Protein AF-A0A1S8KQ64-F1 (afdb_monomer_lite)

Organism: NCBI:txid29394

Sequence (69 aa):
MKLEKIINGYMMIALFLLFIMGRLLDYALTMDFWGSVFSSSTFYHLVALSTYIACMINMKRRGIIDSYW

Structure (mmCIF, N/CA/C/O backbone):
data_AF-A0A1S8KQ64-F1
#
_entry.id   AF-A0A1S8KQ64-F1
#
loop_
_atom_site.group_PDB
_atom_site.id
_atom_site.type_symbol
_atom_site.label_atom_id
_atom_site.label_alt_id
_atom_site.label_comp_id
_atom_site.label_asym_id
_atom_site.label_entity_id
_atom_site.label_seq_id
_atom_site.pdbx_PDB_ins_code
_atom_site.Cartn_x
_atom_site.Cartn_y
_atom_site.Cartn_z
_atom_site.occupancy
_atom_site.B_iso_or_equiv
_atom_site.auth_seq_id
_atom_site.auth_comp_id
_atom_site.auth_asym_id
_atom_site.auth_atom_id
_atom_site.pdbx_PDB_model_num
ATOM 1 N N . MET A 1 1 ? -21.192 -11.447 12.859 1.00 47.53 1 MET A N 1
ATOM 2 C CA . MET A 1 1 ? -20.467 -10.271 13.397 1.00 47.53 1 MET A CA 1
ATOM 3 C C . MET A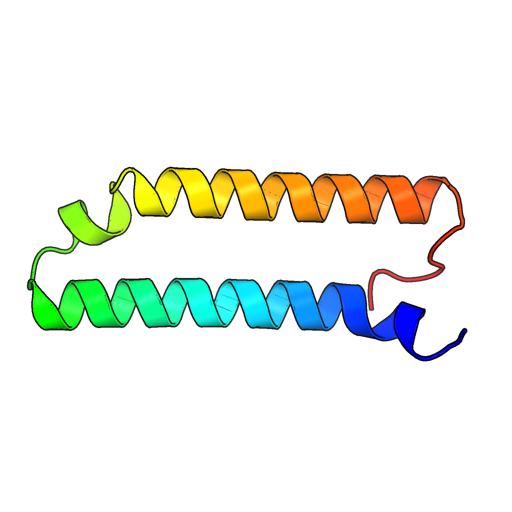 1 1 ? -19.021 -10.514 13.847 1.00 47.53 1 MET A C 1
ATOM 5 O O . MET A 1 1 ? -18.289 -9.541 13.858 1.00 47.53 1 MET A O 1
ATOM 9 N N . LYS A 1 2 ? -18.556 -11.719 14.236 1.00 49.38 2 LYS A N 1
ATOM 10 C CA . LYS A 1 2 ? -17.124 -11.924 14.586 1.00 49.38 2 LYS A CA 1
ATOM 11 C C . LYS A 1 2 ? -16.185 -12.057 13.370 1.00 49.38 2 LYS A C 1
ATOM 13 O O . LYS A 1 2 ? -15.033 -11.674 13.472 1.00 49.38 2 LYS A O 1
ATOM 18 N N . LEU A 1 3 ? -16.680 -12.556 12.231 1.00 50.62 3 LEU A N 1
ATOM 19 C CA . LEU A 1 3 ? -15.873 -12.785 11.020 1.00 50.62 3 LEU A CA 1
ATOM 20 C C . LEU A 1 3 ? -15.467 -11.487 10.302 1.00 50.62 3 LEU A C 1
ATOM 22 O O . LEU A 1 3 ? -14.291 -11.299 10.024 1.00 50.62 3 LEU A O 1
ATOM 26 N N . GLU A 1 4 ? -16.400 -10.553 10.087 1.00 50.56 4 GLU A N 1
ATOM 27 C CA . GLU A 1 4 ? -16.101 -9.239 9.476 1.00 50.56 4 GLU A CA 1
ATOM 28 C C . GLU A 1 4 ? -15.066 -8.430 10.276 1.00 50.56 4 GLU A C 1
ATOM 30 O O . GLU A 1 4 ? -14.350 -7.607 9.715 1.00 50.56 4 GLU A O 1
ATOM 35 N N . LYS A 1 5 ? -14.956 -8.693 11.586 1.00 51.16 5 LYS A N 1
ATOM 36 C CA . LYS A 1 5 ? -14.023 -8.015 12.498 1.00 51.16 5 LYS A CA 1
ATOM 37 C C . LYS A 1 5 ? -12.564 -8.430 12.296 1.00 51.16 5 LYS A C 1
ATOM 39 O O . LYS A 1 5 ? -11.693 -7.610 12.549 1.00 51.16 5 LYS A O 1
ATOM 44 N N . ILE A 1 6 ? -12.322 -9.659 11.834 1.00 53.19 6 ILE A N 1
ATOM 45 C CA . ILE A 1 6 ? -10.980 -10.221 11.620 1.00 53.19 6 ILE A CA 1
ATOM 46 C C . ILE A 1 6 ? -10.491 -9.901 10.200 1.00 53.19 6 ILE A C 1
ATOM 48 O O . ILE A 1 6 ? -9.340 -9.554 9.967 1.00 53.19 6 ILE A O 1
ATOM 52 N N . ILE A 1 7 ? -11.395 -9.939 9.220 1.00 61.12 7 ILE A N 1
ATOM 53 C CA . ILE A 1 7 ? -11.038 -9.896 7.797 1.00 61.12 7 ILE A CA 1
ATOM 54 C C . ILE A 1 7 ? -10.325 -8.589 7.387 1.00 61.12 7 ILE A C 1
ATOM 56 O O . ILE A 1 7 ? -9.475 -8.626 6.503 1.00 61.12 7 ILE A O 1
ATOM 60 N N . ASN A 1 8 ? -10.590 -7.447 8.029 1.00 70.94 8 ASN A N 1
ATOM 61 C CA . ASN A 1 8 ? -10.133 -6.141 7.528 1.00 70.94 8 ASN A CA 1
ATOM 62 C C . ASN A 1 8 ? -8.604 -5.943 7.519 1.00 70.94 8 ASN A C 1
ATOM 64 O O . ASN A 1 8 ? -8.081 -5.390 6.546 1.00 70.94 8 ASN A O 1
ATOM 68 N N . GLY A 1 9 ? -7.880 -6.411 8.544 1.00 71.06 9 GLY A N 1
ATOM 69 C CA . GLY A 1 9 ? -6.413 -6.321 8.597 1.00 71.06 9 GLY A CA 1
ATOM 70 C C . GLY A 1 9 ? -5.717 -7.330 7.696 1.00 71.06 9 GLY A C 1
ATOM 71 O O . GLY A 1 9 ? -4.802 -6.975 6.953 1.00 71.06 9 GLY A O 1
ATOM 72 N N . TYR A 1 10 ? -6.197 -8.575 7.692 1.00 82.00 10 TYR A N 1
ATOM 73 C CA . TYR A 1 10 ? -5.694 -9.605 6.779 1.00 82.00 10 TYR A CA 1
ATOM 74 C C . TYR A 1 10 ? -5.936 -9.228 5.314 1.00 82.00 10 TYR A C 1
ATOM 76 O O . TYR A 1 10 ? -5.073 -9.460 4.471 1.00 82.00 10 TYR A O 1
ATOM 84 N N . MET A 1 11 ? -7.059 -8.572 5.015 1.00 84.06 11 MET A N 1
ATOM 85 C CA . MET A 1 11 ? -7.357 -8.060 3.680 1.00 84.06 11 MET A CA 1
ATOM 86 C C . MET A 1 11 ? -6.418 -6.921 3.279 1.00 84.06 11 MET A C 1
ATOM 88 O O . MET A 1 11 ? -5.963 -6.894 2.140 1.00 84.06 11 MET A O 1
ATOM 92 N N . MET A 1 12 ? -6.037 -6.037 4.211 1.00 83.88 12 MET A N 1
ATOM 93 C CA . MET A 1 12 ? -5.003 -5.027 3.950 1.00 83.88 12 MET A CA 1
ATOM 94 C C . MET A 1 12 ? -3.670 -5.676 3.559 1.00 83.88 12 MET A C 1
ATOM 96 O O . MET A 1 12 ? -3.046 -5.268 2.581 1.00 83.88 12 MET A O 1
ATOM 100 N N . ILE A 1 13 ? -3.247 -6.700 4.305 1.00 87.25 13 ILE A N 1
ATOM 101 C CA . ILE A 1 13 ? -2.003 -7.431 4.031 1.00 87.25 13 ILE A CA 1
ATOM 102 C C . ILE A 1 13 ? -2.085 -8.140 2.677 1.00 87.25 13 ILE A C 1
ATOM 104 O O . ILE A 1 13 ? -1.144 -8.058 1.891 1.00 87.25 13 ILE A O 1
ATOM 108 N N . ALA A 1 14 ? -3.211 -8.787 2.372 1.00 89.50 14 ALA A N 1
ATOM 109 C CA . ALA A 1 14 ? -3.422 -9.451 1.090 1.00 89.50 14 ALA A CA 1
ATOM 110 C C . ALA A 1 14 ? -3.358 -8.462 -0.086 1.00 89.50 14 ALA A C 1
ATOM 112 O O . ALA A 1 14 ? -2.669 -8.726 -1.069 1.00 89.50 14 ALA A O 1
ATOM 113 N N . LEU A 1 15 ? -4.005 -7.297 0.033 1.00 89.50 15 LEU A N 1
ATOM 114 C CA . LEU A 1 15 ? -3.953 -6.238 -0.980 1.00 89.50 15 LEU A CA 1
ATOM 115 C C . LEU A 1 15 ? -2.533 -5.689 -1.163 1.00 89.50 15 LEU A C 1
ATOM 117 O O . LEU A 1 15 ? -2.104 -5.451 -2.290 1.00 89.50 15 LEU A O 1
ATOM 121 N N . PHE A 1 16 ? -1.784 -5.530 -0.072 1.00 89.50 16 PHE A N 1
ATOM 122 C CA . PHE A 1 16 ? -0.394 -5.087 -0.128 1.00 89.50 16 PHE A CA 1
ATOM 123 C C . PHE A 1 16 ? 0.519 -6.114 -0.813 1.00 89.50 16 PHE A C 1
ATOM 125 O O . PHE A 1 16 ? 1.337 -5.747 -1.657 1.00 89.50 16 PHE A O 1
ATOM 132 N N . LEU A 1 17 ? 0.347 -7.403 -0.507 1.00 93.12 17 LEU A N 1
ATOM 133 C CA . LEU A 1 17 ? 1.084 -8.483 -1.165 1.00 93.12 17 LEU A CA 1
ATOM 134 C C . LEU A 1 17 ? 0.763 -8.551 -2.659 1.00 93.12 17 LEU A C 1
ATOM 136 O O . LEU A 1 17 ? 1.686 -8.611 -3.469 1.00 93.12 17 LEU A O 1
ATOM 140 N N . LEU A 1 18 ? -0.517 -8.474 -3.033 1.00 91.94 18 LEU A N 1
ATOM 141 C CA . LEU A 1 18 ? -0.935 -8.435 -4.437 1.00 91.94 18 LEU A CA 1
ATOM 142 C C . LEU A 1 18 ? -0.316 -7.248 -5.178 1.00 91.94 18 LEU A C 1
ATOM 144 O O . LEU A 1 18 ? 0.167 -7.410 -6.298 1.00 91.94 18 LEU A O 1
ATOM 148 N N . PHE A 1 19 ? -0.273 -6.076 -4.543 1.00 91.88 19 PHE A N 1
ATOM 149 C CA . PHE A 1 19 ? 0.379 -4.901 -5.109 1.00 91.88 19 PHE A CA 1
ATOM 150 C C . PHE A 1 19 ? 1.878 -5.136 -5.354 1.00 91.88 19 PHE A C 1
ATOM 152 O O . PHE A 1 19 ? 2.355 -4.901 -6.465 1.00 91.88 19 PHE A O 1
ATOM 159 N N . ILE A 1 20 ? 2.616 -5.653 -4.363 1.00 91.69 20 ILE A N 1
ATOM 160 C CA . ILE A 1 20 ? 4.048 -5.963 -4.518 1.00 91.69 20 ILE A CA 1
ATOM 161 C C . ILE A 1 20 ? 4.265 -6.984 -5.637 1.00 91.69 20 ILE A C 1
ATOM 163 O O . ILE A 1 20 ? 5.119 -6.775 -6.497 1.00 91.69 20 ILE A O 1
ATOM 167 N N . MET A 1 21 ? 3.487 -8.068 -5.654 1.00 94.38 21 MET A N 1
ATOM 168 C CA . MET A 1 21 ? 3.601 -9.107 -6.679 1.00 94.38 21 MET A CA 1
ATOM 169 C C . MET A 1 21 ? 3.318 -8.551 -8.077 1.00 94.38 21 MET A C 1
ATOM 171 O O . MET A 1 21 ? 4.057 -8.860 -9.008 1.00 94.38 21 MET A O 1
ATOM 175 N N . GLY A 1 22 ? 2.313 -7.682 -8.221 1.00 91.06 22 GLY A N 1
ATOM 176 C CA . GLY A 1 22 ? 2.019 -6.999 -9.480 1.00 91.06 22 GLY A CA 1
ATOM 177 C C . GLY A 1 22 ? 3.172 -6.112 -9.956 1.00 91.06 22 GLY A C 1
ATOM 178 O O . GLY A 1 22 ? 3.549 -6.171 -11.121 1.00 91.06 22 GLY A O 1
ATOM 179 N N . ARG A 1 23 ? 3.803 -5.343 -9.059 1.00 90.12 23 ARG A N 1
ATOM 180 C CA . ARG A 1 23 ? 4.977 -4.512 -9.399 1.00 90.12 23 ARG A CA 1
ATOM 181 C C . ARG A 1 23 ? 6.209 -5.331 -9.764 1.00 90.12 23 ARG A C 1
ATOM 183 O O . ARG A 1 23 ? 6.938 -4.953 -10.680 1.00 90.12 23 ARG A O 1
ATOM 190 N N . LEU A 1 24 ? 6.436 -6.442 -9.064 1.00 91.94 24 LEU A N 1
ATOM 191 C CA . LEU A 1 24 ? 7.510 -7.380 -9.389 1.00 91.94 24 LEU A CA 1
ATOM 192 C C . LEU A 1 24 ? 7.282 -8.027 -10.756 1.00 91.94 24 LEU A C 1
ATOM 194 O O . LEU A 1 24 ? 8.236 -8.176 -11.515 1.00 91.94 24 LEU A O 1
ATOM 198 N N . LEU A 1 25 ? 6.033 -8.360 -11.089 1.00 93.25 25 LEU A N 1
ATOM 199 C CA . LEU A 1 25 ? 5.673 -8.872 -12.407 1.00 93.25 25 LEU A CA 1
ATOM 200 C C . LEU A 1 25 ? 5.878 -7.813 -13.499 1.00 93.25 25 LEU A C 1
ATOM 202 O O . LEU A 1 25 ? 6.518 -8.109 -14.504 1.00 93.25 25 LEU A O 1
ATOM 206 N N . ASP A 1 26 ? 5.415 -6.577 -13.285 1.00 90.62 26 ASP A N 1
ATOM 207 C CA . ASP A 1 26 ? 5.636 -5.462 -14.219 1.00 90.62 26 ASP A CA 1
ATOM 208 C C . ASP A 1 26 ? 7.132 -5.224 -14.455 1.00 90.62 26 ASP A C 1
ATOM 210 O O . ASP A 1 26 ? 7.569 -5.046 -15.594 1.00 90.62 26 ASP A O 1
ATOM 214 N N . TYR A 1 27 ? 7.939 -5.281 -13.393 1.00 92.44 27 TYR A N 1
ATOM 215 C CA . TYR A 1 27 ? 9.391 -5.194 -13.509 1.00 92.44 27 TYR A CA 1
ATOM 216 C C . TYR A 1 27 ? 9.971 -6.372 -14.300 1.00 92.44 27 TYR A C 1
ATOM 218 O O . TYR A 1 27 ? 10.766 -6.153 -15.205 1.00 92.44 27 TYR A O 1
ATOM 226 N N . ALA A 1 28 ? 9.554 -7.608 -14.019 1.00 93.88 28 ALA A N 1
ATOM 227 C CA . ALA A 1 28 ? 10.038 -8.786 -14.739 1.00 93.88 28 ALA A CA 1
ATOM 228 C C . ALA A 1 28 ? 9.704 -8.749 -16.243 1.00 93.88 28 ALA A C 1
ATOM 230 O O . ALA A 1 28 ? 10.472 -9.265 -17.052 1.00 93.88 28 ALA A O 1
ATOM 231 N N . LEU A 1 29 ? 8.578 -8.134 -16.621 1.00 93.44 29 LEU A N 1
ATOM 232 C CA . LEU A 1 29 ? 8.142 -8.015 -18.016 1.00 93.44 29 LEU A CA 1
ATOM 233 C C . LEU A 1 29 ? 8.809 -6.859 -18.771 1.00 93.44 29 LEU A C 1
ATOM 235 O O . LEU A 1 29 ? 9.028 -6.965 -19.975 1.00 93.44 29 LEU A O 1
ATOM 239 N N . THR A 1 30 ? 9.108 -5.753 -18.090 1.00 92.31 30 THR A N 1
ATOM 240 C CA . THR A 1 30 ? 9.629 -4.526 -18.725 1.00 92.31 30 THR A CA 1
ATOM 241 C C . THR A 1 30 ? 11.126 -4.318 -18.517 1.00 92.31 30 THR A C 1
ATOM 243 O O . THR A 1 30 ? 11.741 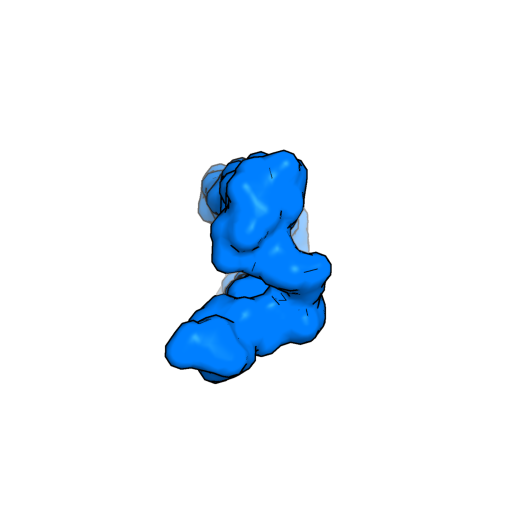-3.550 -19.252 1.00 92.31 30 THR A O 1
ATOM 246 N N . MET A 1 31 ? 11.713 -4.985 -17.519 1.00 93.38 31 MET A N 1
ATOM 247 C CA . MET A 1 31 ? 13.063 -4.756 -16.987 1.00 93.38 31 MET A CA 1
ATOM 248 C C . MET A 1 31 ? 13.329 -3.310 -16.532 1.00 93.38 31 MET A C 1
ATOM 250 O O . MET A 1 31 ? 14.472 -2.950 -16.243 1.00 93.38 31 MET A O 1
ATOM 254 N N . ASP A 1 32 ? 12.285 -2.485 -16.406 1.00 91.06 32 ASP A N 1
ATOM 255 C CA . ASP A 1 32 ? 12.381 -1.099 -15.961 1.00 91.06 32 ASP A CA 1
ATOM 256 C C . ASP A 1 32 ? 11.933 -0.969 -14.503 1.00 91.06 32 ASP A C 1
ATOM 258 O O . ASP A 1 32 ? 10.746 -0.916 -14.165 1.00 91.06 32 ASP A O 1
ATOM 262 N N . PHE A 1 33 ? 12.924 -0.926 -13.613 1.00 88.19 33 PHE A N 1
ATOM 263 C CA . PHE A 1 33 ? 12.686 -0.799 -12.181 1.00 88.19 33 PHE A CA 1
ATOM 264 C C . PHE A 1 33 ? 12.042 0.546 -11.832 1.00 88.19 33 PHE A C 1
ATOM 266 O O . PHE A 1 33 ? 11.067 0.599 -11.080 1.00 88.19 33 PHE A O 1
ATOM 273 N N . TRP A 1 34 ? 12.565 1.639 -12.388 1.00 89.50 34 TRP A N 1
ATOM 274 C CA . TRP A 1 34 ? 12.118 2.981 -12.032 1.00 89.50 34 TRP A CA 1
ATOM 275 C C . TRP A 1 34 ? 10.746 3.288 -12.616 1.00 89.50 34 TRP A C 1
ATOM 277 O O . TRP A 1 34 ? 9.929 3.891 -11.920 1.00 89.50 34 TRP A O 1
ATOM 287 N N . GLY A 1 35 ? 10.456 2.814 -13.829 1.00 87.12 35 GLY A N 1
ATOM 288 C CA . GLY A 1 35 ? 9.119 2.890 -14.413 1.00 87.12 35 GLY A CA 1
ATOM 289 C C . GLY A 1 35 ? 8.079 2.116 -13.603 1.00 87.12 35 GLY A C 1
ATOM 290 O O . GLY A 1 35 ? 6.995 2.637 -13.345 1.00 87.12 35 GLY A O 1
ATOM 291 N N . SER A 1 36 ? 8.412 0.915 -13.116 1.00 85.19 36 SER A N 1
ATOM 292 C CA . SER A 1 36 ? 7.506 0.133 -12.259 1.00 85.19 36 SER A CA 1
ATOM 293 C C . SER A 1 36 ? 7.242 0.832 -10.914 1.00 85.19 36 SER A C 1
ATOM 295 O O . SER A 1 36 ? 6.087 0.973 -10.484 1.00 85.19 36 SER A O 1
ATOM 297 N N . VAL A 1 37 ? 8.292 1.361 -10.274 1.00 84.50 37 VAL A N 1
ATOM 298 C CA . VAL A 1 37 ? 8.199 2.035 -8.967 1.00 84.50 37 VAL A CA 1
ATOM 299 C C . VAL A 1 37 ? 7.503 3.395 -9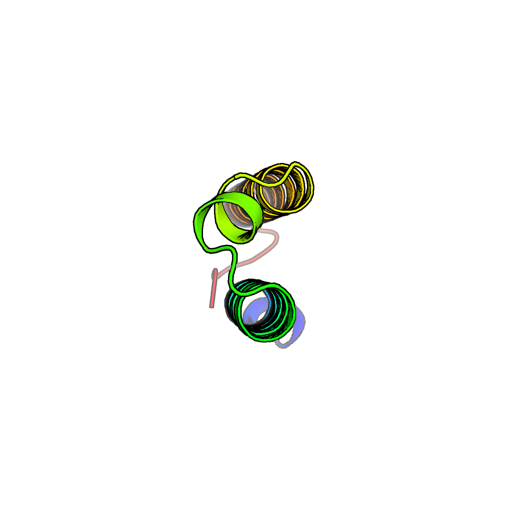.065 1.00 84.50 37 VAL A C 1
ATOM 301 O O . VAL A 1 37 ? 6.574 3.653 -8.301 1.00 84.50 37 VAL A O 1
ATOM 304 N N . PHE A 1 38 ? 7.883 4.248 -10.016 1.00 87.62 38 PHE A N 1
ATOM 305 C CA . PHE A 1 38 ? 7.366 5.615 -10.161 1.00 87.62 38 PHE A CA 1
ATOM 306 C C . PHE A 1 38 ? 6.253 5.749 -11.210 1.00 87.62 38 PHE A C 1
ATOM 308 O O . PHE A 1 38 ? 6.061 6.811 -11.800 1.00 87.62 38 PHE A O 1
ATOM 315 N N . SER A 1 39 ? 5.471 4.691 -11.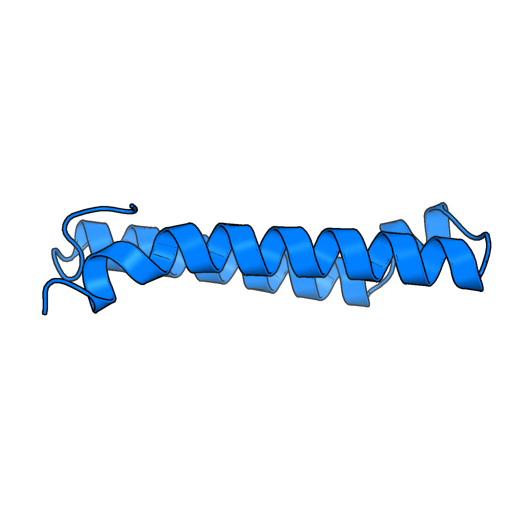428 1.00 88.12 39 SER A N 1
ATOM 316 C CA . SER A 1 39 ? 4.292 4.765 -12.294 1.00 88.12 39 SER A CA 1
ATOM 317 C C . SER A 1 39 ? 3.119 5.486 -11.623 1.00 88.12 39 SER A C 1
ATOM 319 O O . SER A 1 39 ? 2.897 5.392 -10.412 1.00 88.12 39 SER A O 1
ATOM 321 N N . SER A 1 40 ? 2.267 6.117 -12.436 1.00 88.44 40 SER A N 1
ATOM 322 C CA . SER A 1 40 ? 0.974 6.652 -11.981 1.00 88.44 40 SER A CA 1
ATOM 323 C C . SER A 1 40 ? 0.112 5.567 -11.323 1.00 88.44 40 SER A C 1
ATOM 325 O O . SER A 1 40 ? -0.574 5.825 -10.339 1.00 88.44 40 SER A O 1
ATOM 327 N N . SER A 1 41 ? 0.205 4.322 -11.806 1.00 88.31 41 SER A N 1
ATOM 328 C CA . SER A 1 41 ? -0.451 3.167 -11.183 1.00 88.31 41 SER A CA 1
ATOM 329 C C . SER A 1 41 ? 0.028 2.943 -9.747 1.00 88.31 41 SER A C 1
ATOM 331 O O . SER A 1 41 ? -0.801 2.702 -8.871 1.00 88.31 41 SER A O 1
ATOM 333 N N . THR A 1 42 ? 1.335 3.035 -9.479 1.00 89.44 42 THR A N 1
ATOM 334 C CA . THR A 1 42 ? 1.882 2.907 -8.118 1.00 89.44 42 THR A CA 1
ATOM 335 C C . THR A 1 42 ? 1.344 4.008 -7.212 1.00 89.44 42 THR A C 1
ATOM 337 O O . THR A 1 42 ? 0.897 3.725 -6.101 1.00 89.44 42 THR A O 1
ATOM 340 N N . PHE A 1 43 ? 1.289 5.245 -7.709 1.00 90.44 43 PHE A N 1
ATOM 341 C CA . PHE A 1 43 ? 0.703 6.360 -6.970 1.00 90.44 43 PHE A CA 1
ATOM 342 C C . PHE A 1 43 ? -0.763 6.097 -6.582 1.00 90.44 43 PHE A C 1
ATOM 344 O O . PHE A 1 43 ? -1.111 6.208 -5.406 1.00 90.44 43 PHE A O 1
ATOM 351 N N . TYR A 1 44 ? -1.611 5.669 -7.525 1.00 91.06 44 TYR A N 1
ATOM 352 C CA . TYR A 1 44 ? -3.017 5.364 -7.228 1.00 91.06 44 TYR A CA 1
ATOM 353 C C . TYR A 1 44 ? -3.181 4.239 -6.200 1.00 91.06 44 TYR A C 1
ATOM 355 O O . TYR A 1 44 ? -4.035 4.342 -5.320 1.00 91.06 44 TYR A O 1
ATOM 363 N N . HIS A 1 45 ? -2.346 3.199 -6.258 1.00 90.44 45 HIS A N 1
ATOM 364 C CA . HIS A 1 45 ? -2.387 2.111 -5.277 1.00 90.44 45 HIS A CA 1
ATOM 365 C C . HIS A 1 45 ? -1.990 2.583 -3.874 1.00 90.44 45 HIS A C 1
ATOM 367 O O . HIS A 1 45 ? -2.640 2.206 -2.899 1.00 90.44 45 HIS A O 1
ATOM 373 N N . LEU A 1 46 ? -0.979 3.449 -3.753 1.00 90.56 46 LEU A N 1
ATOM 374 C CA . LEU A 1 46 ? -0.582 4.030 -2.466 1.00 90.56 46 LEU A CA 1
ATOM 375 C C . LEU A 1 46 ? -1.681 4.934 -1.888 1.00 90.56 46 LEU A C 1
ATOM 377 O O . LEU A 1 46 ? -1.992 4.853 -0.697 1.00 90.56 46 LEU A O 1
ATOM 381 N N . VAL A 1 47 ? -2.329 5.747 -2.729 1.00 93.75 47 VAL A N 1
ATOM 382 C CA . VAL A 1 47 ? -3.484 6.563 -2.321 1.00 93.75 47 VAL A CA 1
ATOM 383 C C . VAL A 1 47 ? -4.649 5.674 -1.867 1.00 93.75 47 VAL A C 1
ATOM 385 O O . VAL A 1 47 ? -5.232 5.925 -0.810 1.00 93.75 47 VAL A O 1
ATOM 388 N N . ALA A 1 48 ? -4.953 4.596 -2.590 1.00 90.31 48 ALA A N 1
ATOM 389 C CA . ALA A 1 48 ? -6.008 3.657 -2.212 1.00 90.31 48 ALA A CA 1
ATOM 390 C C . ALA A 1 48 ? -5.702 2.946 -0.880 1.00 90.31 48 ALA A C 1
ATOM 392 O O . ALA A 1 48 ? -6.564 2.894 -0.002 1.00 90.31 48 ALA A O 1
ATOM 393 N N . LEU A 1 49 ? -4.465 2.475 -0.688 1.00 90.62 49 LEU A N 1
ATOM 394 C CA . LEU A 1 49 ? -4.012 1.853 0.562 1.00 90.62 49 LEU A CA 1
ATOM 395 C C . LEU A 1 49 ? -4.091 2.823 1.746 1.00 90.62 49 LEU A C 1
ATOM 397 O O . LEU A 1 49 ? -4.628 2.469 2.795 1.00 90.62 49 LEU A O 1
ATOM 401 N N . SER A 1 50 ? -3.611 4.058 1.582 1.00 90.94 50 SER A N 1
ATOM 402 C CA . SER A 1 50 ? -3.689 5.072 2.643 1.00 90.94 50 SER A CA 1
ATOM 403 C C . SER A 1 50 ? -5.138 5.415 3.010 1.00 90.94 50 SER A C 1
ATOM 405 O O . SER A 1 50 ? -5.467 5.519 4.194 1.00 90.94 50 SER A O 1
ATOM 407 N N . THR A 1 51 ? -6.026 5.496 2.015 1.00 91.75 51 THR A N 1
ATOM 408 C CA . THR A 1 51 ? -7.463 5.718 2.221 1.00 91.75 51 THR A CA 1
ATOM 409 C C . THR A 1 51 ? -8.096 4.549 2.972 1.00 91.75 51 THR A C 1
ATOM 411 O O . THR A 1 51 ? -8.820 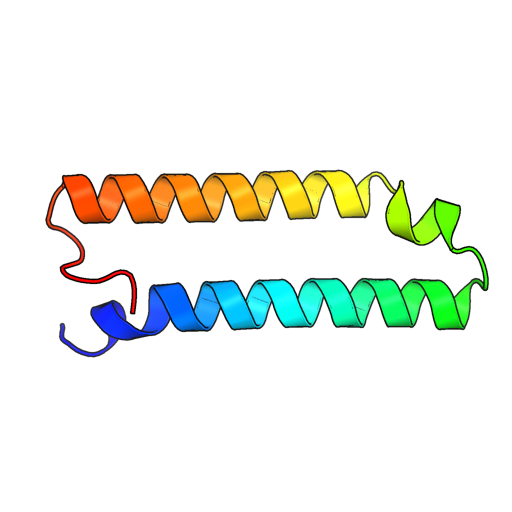4.762 3.944 1.00 91.75 51 THR A O 1
ATOM 414 N N . TYR A 1 52 ? -7.773 3.312 2.589 1.00 88.94 52 TYR A N 1
ATOM 415 C CA . TYR A 1 52 ? -8.248 2.107 3.268 1.00 88.94 52 TYR A CA 1
ATOM 416 C C . TYR A 1 52 ? -7.811 2.078 4.743 1.00 88.94 52 TYR A C 1
ATOM 418 O O . TYR A 1 52 ? -8.635 1.850 5.632 1.00 88.94 52 TYR A O 1
ATOM 426 N N . ILE A 1 53 ? -6.544 2.401 5.025 1.00 88.50 53 ILE A N 1
ATOM 427 C CA . ILE A 1 53 ? -6.022 2.524 6.396 1.00 88.50 53 ILE A CA 1
ATOM 428 C C . ILE A 1 53 ? -6.787 3.602 7.175 1.00 88.50 53 ILE A C 1
ATOM 430 O O . ILE A 1 53 ? -7.222 3.356 8.302 1.00 88.50 53 ILE A O 1
ATOM 434 N N . ALA A 1 54 ? -6.996 4.782 6.584 1.00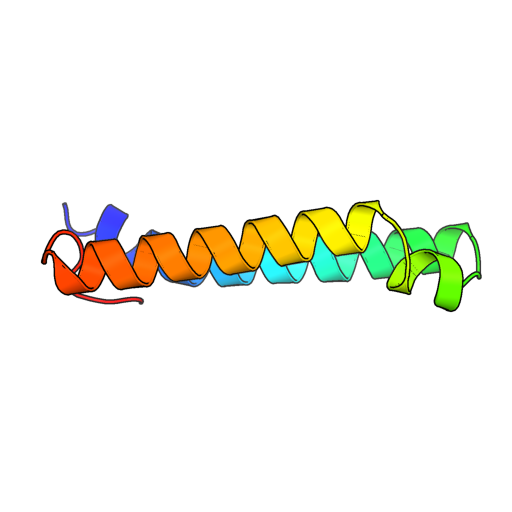 90.19 54 ALA A N 1
ATOM 435 C CA . ALA A 1 54 ? -7.737 5.867 7.224 1.00 90.19 54 ALA A CA 1
ATOM 436 C C . ALA A 1 54 ? -9.188 5.466 7.546 1.00 90.19 54 ALA A C 1
ATOM 438 O O . ALA A 1 54 ? -9.678 5.747 8.646 1.00 90.19 54 ALA A O 1
ATOM 439 N N . CYS A 1 55 ? -9.857 4.757 6.633 1.00 88.50 55 CYS A N 1
ATOM 440 C CA . CYS A 1 55 ? -11.186 4.192 6.857 1.00 88.50 55 CYS A CA 1
ATOM 441 C C . CYS A 1 55 ? -11.186 3.200 8.024 1.00 88.50 55 CYS A C 1
ATOM 443 O O . CYS A 1 55 ? -12.014 3.342 8.924 1.00 88.50 55 CYS A O 1
ATOM 445 N N . MET A 1 56 ? -10.232 2.264 8.076 1.00 86.75 56 MET A N 1
ATOM 446 C CA . MET A 1 56 ? -10.121 1.319 9.194 1.00 86.75 56 MET A CA 1
ATOM 447 C C . MET A 1 56 ? -9.913 2.031 10.535 1.00 86.75 56 MET A C 1
ATOM 449 O O . MET A 1 56 ? -10.585 1.709 11.517 1.00 86.75 56 MET A O 1
ATOM 453 N N . ILE A 1 57 ? -9.029 3.034 10.587 1.00 87.75 57 ILE A N 1
ATOM 454 C CA . ILE A 1 57 ? -8.794 3.830 11.803 1.00 87.75 57 ILE A CA 1
ATOM 455 C C . ILE A 1 57 ? -10.082 4.530 12.247 1.00 87.75 57 ILE A C 1
ATOM 457 O O . ILE A 1 57 ? -10.420 4.520 13.433 1.00 87.75 57 ILE A O 1
ATOM 461 N N . ASN A 1 58 ? -10.823 5.121 11.309 1.00 89.25 58 ASN A N 1
ATOM 462 C CA . ASN A 1 58 ? -12.083 5.799 11.604 1.00 89.25 58 ASN A CA 1
ATOM 463 C C . ASN A 1 58 ? -13.150 4.813 12.110 1.00 89.25 58 ASN A C 1
ATOM 465 O O . ASN A 1 58 ? -13.789 5.066 13.131 1.00 89.25 58 ASN A O 1
ATOM 469 N N . MET A 1 59 ? -13.287 3.651 11.467 1.00 85.62 59 MET A N 1
ATOM 470 C CA . MET A 1 59 ? -14.204 2.594 11.903 1.00 85.62 59 MET A CA 1
ATOM 471 C C . MET A 1 59 ? -13.878 2.095 13.314 1.00 85.62 59 MET A C 1
ATOM 473 O O . MET A 1 59 ? -14.799 1.901 14.109 1.00 85.62 59 MET A O 1
ATOM 477 N N . LYS A 1 60 ? -12.590 1.958 13.661 1.00 84.25 60 LYS A N 1
ATOM 478 C CA . LYS A 1 60 ? -12.179 1.583 15.020 1.00 84.25 60 LYS A CA 1
ATOM 479 C C . LYS A 1 60 ? -12.507 2.672 16.035 1.00 84.25 60 LYS A C 1
ATOM 481 O O . LYS A 1 60 ? -13.062 2.382 17.089 1.00 84.25 60 LYS A O 1
ATOM 486 N N . ARG A 1 61 ? -12.226 3.938 15.709 1.00 86.94 61 ARG A N 1
ATOM 487 C CA . ARG A 1 61 ? -12.575 5.081 16.575 1.00 86.94 61 ARG A CA 1
ATOM 488 C C . ARG A 1 61 ? -14.079 5.179 16.838 1.00 86.94 61 ARG A C 1
ATOM 490 O O . ARG A 1 61 ? -14.472 5.610 17.914 1.00 86.94 61 ARG A O 1
ATOM 497 N N . ARG A 1 62 ? -14.909 4.768 15.876 1.00 87.12 62 ARG A N 1
ATOM 498 C CA . ARG A 1 62 ? -16.375 4.725 15.997 1.00 87.12 62 ARG A CA 1
ATOM 499 C C . ARG A 1 62 ? -16.910 3.463 16.685 1.00 87.12 62 ARG A C 1
ATOM 501 O O . ARG A 1 62 ? -18.121 3.331 16.805 1.00 87.12 62 ARG A O 1
ATOM 508 N N . GLY A 1 63 ? -16.046 2.529 17.090 1.00 81.69 63 GLY A N 1
ATOM 509 C CA . GLY A 1 63 ? -16.457 1.256 17.691 1.00 81.69 63 GLY A CA 1
ATOM 510 C C . GLY A 1 63 ? -17.173 0.305 16.724 1.00 81.69 63 GLY A C 1
ATOM 511 O O . GLY A 1 63 ? -17.821 -0.638 17.163 1.00 81.69 63 GLY A O 1
ATOM 512 N N . ILE A 1 64 ? -17.074 0.540 15.408 1.00 81.38 64 ILE A N 1
ATOM 513 C CA . ILE A 1 64 ? -17.654 -0.346 14.381 1.00 81.38 64 ILE A CA 1
ATOM 514 C C . ILE A 1 64 ? -16.841 -1.647 14.302 1.00 81.38 64 ILE A C 1
ATOM 516 O O . ILE A 1 64 ? -17.394 -2.725 14.085 1.00 81.38 64 ILE A O 1
ATOM 520 N N . ILE A 1 65 ? -15.526 -1.545 14.514 1.00 77.50 65 ILE A N 1
ATOM 521 C CA . ILE A 1 65 ? -14.605 -2.680 14.626 1.00 77.50 65 ILE A CA 1
ATOM 522 C C . ILE A 1 65 ? -13.861 -2.610 15.963 1.00 77.50 65 ILE A C 1
ATOM 524 O O . ILE A 1 65 ? -13.414 -1.540 16.371 1.00 77.50 65 ILE A O 1
ATOM 528 N N . ASP A 1 66 ? -13.708 -3.754 16.631 1.00 68.06 66 ASP A N 1
ATOM 529 C CA . ASP A 1 66 ? -12.999 -3.844 17.921 1.00 68.06 66 ASP A CA 1
ATOM 530 C C . ASP A 1 66 ? -11.476 -3.917 17.734 1.00 68.06 66 ASP A C 1
ATOM 532 O O . ASP A 1 66 ? -10.687 -3.447 18.557 1.00 68.06 66 ASP A O 1
ATOM 536 N N . SER A 1 67 ? -11.046 -4.504 16.620 1.00 68.50 67 SER A N 1
ATOM 537 C CA . SER A 1 67 ? -9.656 -4.823 16.330 1.00 68.50 67 SER A CA 1
ATOM 538 C C . SER A 1 67 ? -9.325 -4.481 14.881 1.00 68.50 67 SER A C 1
ATOM 540 O O . SER A 1 67 ? -10.204 -4.418 14.026 1.00 68.50 67 SER A O 1
ATOM 542 N N . TYR A 1 68 ? -8.043 -4.220 14.627 1.00 66.38 68 TYR A N 1
ATOM 543 C CA . TYR A 1 68 ? -7.513 -4.154 13.262 1.00 66.38 68 TYR A CA 1
ATOM 544 C C . TYR A 1 68 ? -7.168 -5.552 12.725 1.00 66.38 68 TYR A C 1
ATOM 546 O O . TYR A 1 68 ? -6.846 -5.667 11.552 1.00 66.38 68 TYR A O 1
ATOM 554 N N . TRP A 1 69 ? -7.225 -6.568 13.591 1.00 64.12 69 TRP A N 1
ATOM 555 C CA . TRP A 1 69 ? -6.833 -7.964 13.399 1.00 64.12 69 TRP A CA 1
ATOM 556 C C . TRP A 1 69 ? -7.975 -8.908 13.740 1.00 64.12 69 TRP A C 1
ATOM 558 O O . TRP A 1 69 ? -8.655 -8.629 14.759 1.00 64.12 69 TRP A O 1
#

Radius of gyration: 15.1 Å; chains: 1; bounding box: 34×19×37 Å

Foldseek 3Di:
DVVVQAVLLVVLVVLVVVLVVVLVVVCVVPVDNCCSCPPPVVVVSVVVSVVSVVVLVVCCVVVVHVDSD

pLDDT: mean 83.41, std 12.57, range [47.53, 94.38]

Secondary structure (DSSP, 8-state):
--HHHHHHHHHHHHHHHHHHHHHHHHHHHH--HHHHHT-HHHHHHHHHHHHHHHHHHHHHHTTS-S---